Prot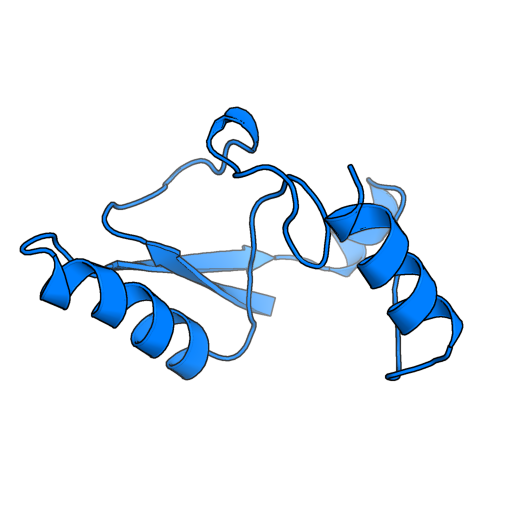ein AF-A0A350X0Z1-F1 (afdb_monomer)

Radius of gyration: 14.43 Å; Cα contacts (8 Å, |Δi|>4): 124; chains: 1; bounding box: 28×29×32 Å

Sequence (90 aa):
MLVFHGSYCEITTPDIKYSRNRLDFGPGFYLTPIEEQAINWGSRFKRLGKLGIVNEYEIDFEQVKEKYEVLIFDDYSPEWLEFIIKCRNG

Mean predicted aligned error: 3.22 Å

Foldseek 3Di:
DKKKAKDLDEDPDDDQVPADAQAQQGRDGDIDPDQVVSQVNLVVVVVVVGGIDMYMDDDDVVVVVVVDDDDDDPDPDPVSVVNSVVRNVD

pLDDT: mean 94.36, std 4.03, range [66.25, 98.31]

Solvent-accessible surface area (backbone atoms only — not comparable to full-atom values): 5331 Å² total; per-residue (Å²): 86,67,31,23,31,40,30,58,57,89,68,93,71,92,62,50,89,76,36,55,79,52,30,66,83,30,66,48,80,75,70,36,75,50,56,67,59,17,47,59,51,5,49,57,32,40,78,70,78,42,50,52,30,73,37,79,45,80,44,62,66,67,63,45,56,76,74,43,94,76,88,84,73,97,59,96,42,73,68,51,52,51,51,28,54,53,26,45,71,107

Secondary structure (DSSP, 8-state):
-EEEEEESS--SS--GGGPPSS-TT-SS---BS-HHHHHHHHHHHHTTTS--EEEEEE--HHHHHHHS-----SSS-HHHHHHHHHHHH-

Structure (mmCIF, N/CA/C/O backbone):
data_AF-A0A350X0Z1-F1
#
_entry.id   AF-A0A350X0Z1-F1
#
loop_
_atom_site.group_PDB
_atom_site.id
_atom_site.type_symbol
_atom_site.label_atom_id
_atom_site.label_alt_id
_atom_site.label_comp_id
_atom_site.label_asym_id
_atom_site.label_entity_id
_atom_site.label_seq_id
_atom_site.pdbx_PDB_ins_code
_atom_site.Cartn_x
_atom_site.Cartn_y
_atom_site.Cartn_z
_atom_site.occupancy
_atom_site.B_iso_or_equiv
_atom_site.auth_seq_id
_atom_site.auth_comp_id
_atom_site.auth_asym_id
_atom_site.auth_atom_id
_atom_site.pdbx_PDB_model_num
ATOM 1 N N . MET A 1 1 ? 6.973 -11.227 1.027 1.00 93.50 1 MET A N 1
ATOM 2 C CA . MET A 1 1 ? 7.303 -9.898 1.594 1.00 93.50 1 MET A CA 1
ATOM 3 C C . MET A 1 1 ? 6.110 -9.403 2.388 1.00 93.50 1 MET A C 1
ATOM 5 O O . MET A 1 1 ? 5.002 -9.456 1.866 1.00 93.50 1 MET A O 1
ATOM 9 N N . LEU A 1 2 ? 6.330 -8.938 3.620 1.00 97.12 2 LEU A N 1
ATOM 10 C CA . LEU A 1 2 ? 5.282 -8.334 4.445 1.00 97.12 2 LEU A CA 1
ATOM 11 C C . LEU A 1 2 ? 5.048 -6.880 4.013 1.00 97.12 2 LEU A C 1
ATOM 13 O O . LEU A 1 2 ? 6.006 -6.126 3.830 1.00 97.12 2 LEU A O 1
ATOM 17 N N . VAL A 1 3 ? 3.787 -6.504 3.824 1.00 97.69 3 VAL A N 1
ATOM 18 C CA . VAL A 1 3 ? 3.372 -5.158 3.421 1.00 97.69 3 VAL A CA 1
ATOM 19 C C . VAL A 1 3 ? 2.140 -4.710 4.194 1.00 97.69 3 VAL A C 1
ATOM 21 O O . VAL A 1 3 ? 1.340 -5.519 4.660 1.00 97.69 3 VAL A O 1
ATOM 24 N N . PHE A 1 4 ? 1.978 -3.396 4.295 1.00 98.31 4 PHE A N 1
ATOM 25 C CA . PHE A 1 4 ? 1.053 -2.762 5.217 1.00 98.31 4 PHE A CA 1
ATOM 26 C C . PHE A 1 4 ? 0.124 -1.770 4.517 1.00 98.31 4 PHE A C 1
ATOM 28 O O . PHE A 1 4 ? 0.521 -1.071 3.581 1.00 98.31 4 PHE A O 1
ATOM 35 N N . HIS A 1 5 ? -1.104 -1.657 5.024 1.00 97.44 5 HIS A N 1
ATOM 36 C CA . HIS A 1 5 ? -2.082 -0.649 4.619 1.00 97.44 5 HIS A CA 1
ATOM 37 C C . HIS A 1 5 ? -2.763 -0.007 5.832 1.00 97.44 5 HIS A C 1
ATOM 39 O O . HIS A 1 5 ? -3.448 -0.676 6.607 1.00 97.44 5 HIS A O 1
ATOM 45 N N . GLY A 1 6 ? -2.643 1.314 5.967 1.00 97.06 6 GLY A N 1
ATOM 46 C CA . GLY A 1 6 ? -3.387 2.071 6.973 1.00 97.06 6 GLY A CA 1
ATOM 47 C C . GLY A 1 6 ? -4.830 2.337 6.534 1.00 97.06 6 GLY A C 1
ATOM 48 O O . GLY A 1 6 ? -5.058 2.913 5.473 1.00 97.06 6 GLY A O 1
ATOM 49 N N . SER A 1 7 ? -5.807 2.002 7.371 1.00 95.94 7 SER A N 1
ATOM 50 C CA . SER A 1 7 ? -7.233 2.247 7.121 1.00 95.94 7 SER A CA 1
ATOM 51 C C . SER A 1 7 ? -7.968 2.626 8.411 1.00 95.94 7 SER A C 1
ATOM 53 O O . SER A 1 7 ? -7.387 2.663 9.497 1.00 95.94 7 SER A O 1
ATOM 55 N N . TYR A 1 8 ? -9.258 2.935 8.295 1.00 95.62 8 TYR A N 1
ATOM 56 C CA . TYR A 1 8 ? -10.164 3.051 9.436 1.00 95.62 8 TYR A CA 1
ATOM 57 C C . TYR A 1 8 ? -10.897 1.747 9.771 1.00 95.62 8 TYR A C 1
ATOM 59 O O . TYR A 1 8 ? -11.622 1.697 10.764 1.00 95.62 8 TYR A O 1
ATOM 67 N N . CYS A 1 9 ? -10.745 0.717 8.940 1.00 95.50 9 CYS A N 1
ATOM 68 C CA . CYS A 1 9 ? -11.345 -0.596 9.126 1.00 95.50 9 CYS A CA 1
ATOM 69 C C . CYS A 1 9 ? -10.344 -1.704 8.782 1.00 95.50 9 CYS A C 1
ATOM 71 O O . CYS A 1 9 ? -9.347 -1.471 8.091 1.00 95.50 9 CYS A O 1
ATOM 73 N N . GLU A 1 10 ? -10.635 -2.905 9.270 1.00 96.50 10 GLU A N 1
ATOM 74 C CA . GLU A 1 10 ? -10.001 -4.126 8.791 1.00 96.50 10 GLU A CA 1
ATOM 75 C C . GLU A 1 10 ? -10.444 -4.395 7.346 1.00 96.50 10 GLU A C 1
ATOM 77 O O . GLU A 1 10 ? -11.589 -4.128 6.969 1.00 96.50 10 GLU A O 1
ATOM 82 N N . ILE A 1 11 ? -9.516 -4.873 6.526 1.00 96.94 11 ILE A N 1
ATOM 83 C CA . ILE A 1 11 ? -9.710 -5.184 5.116 1.00 96.94 11 ILE A CA 1
ATOM 84 C C . ILE A 1 11 ? -9.149 -6.586 4.900 1.00 96.94 11 ILE A C 1
ATOM 86 O O . ILE A 1 11 ? -7.951 -6.780 4.755 1.00 96.94 11 ILE A O 1
ATOM 90 N N . THR A 1 12 ? -10.026 -7.583 4.884 1.00 95.56 12 THR A N 1
ATOM 91 C CA . THR A 1 12 ? -9.635 -8.979 4.632 1.00 95.56 12 THR A CA 1
ATOM 92 C C . THR A 1 12 ? -9.477 -9.272 3.142 1.00 95.56 12 THR A C 1
ATOM 94 O O . THR A 1 12 ? -8.747 -10.177 2.747 1.00 95.56 12 THR A O 1
ATOM 97 N N . THR A 1 13 ? -10.166 -8.515 2.288 1.00 94.50 13 THR A N 1
ATOM 98 C CA . THR A 1 13 ? -10.101 -8.652 0.831 1.00 94.50 13 THR A CA 1
ATOM 99 C C . THR A 1 13 ? -10.041 -7.262 0.202 1.00 94.50 13 THR A C 1
ATOM 101 O O . THR A 1 13 ? -11.053 -6.555 0.197 1.00 94.50 13 THR A O 1
ATOM 104 N N . PRO A 1 14 ? -8.866 -6.838 -0.296 1.00 94.25 14 PRO A N 1
ATOM 105 C CA . PRO A 1 14 ? -8.719 -5.565 -0.988 1.00 94.25 14 PRO A CA 1
ATOM 106 C C . PRO A 1 14 ? -9.650 -5.451 -2.200 1.00 94.25 14 PRO A C 1
ATOM 108 O O . PRO A 1 14 ? -9.714 -6.353 -3.032 1.00 94.25 14 PRO A O 1
ATOM 111 N N . ASP A 1 15 ? -10.341 -4.318 -2.322 1.00 93.06 15 ASP A N 1
ATOM 112 C CA . ASP A 1 15 ? -11.227 -4.018 -3.449 1.00 93.06 15 ASP A CA 1
ATOM 113 C C . ASP A 1 15 ? -11.000 -2.575 -3.916 1.00 93.06 15 ASP A C 1
ATOM 115 O O . ASP A 1 15 ? -11.217 -1.606 -3.177 1.00 93.06 15 ASP A O 1
ATOM 119 N N . ILE A 1 16 ? -10.547 -2.432 -5.163 1.00 92.19 16 ILE A N 1
ATOM 120 C CA . ILE A 1 16 ? -10.177 -1.142 -5.750 1.00 92.19 16 ILE A CA 1
ATOM 121 C C . ILE A 1 16 ? -11.381 -0.235 -6.020 1.00 92.19 16 ILE A C 1
ATOM 123 O O . ILE A 1 16 ? -11.186 0.964 -6.218 1.00 92.19 16 ILE A O 1
ATOM 127 N N . LYS A 1 17 ? -12.624 -0.740 -5.966 1.00 92.81 17 LYS A N 1
ATOM 128 C CA . LYS A 1 17 ? -13.823 0.097 -6.156 1.00 92.81 17 LYS A CA 1
ATOM 129 C C . LYS A 1 17 ? -13.987 1.164 -5.070 1.00 92.81 17 LYS A C 1
ATOM 131 O O . LYS A 1 17 ? -14.689 2.148 -5.275 1.00 92.81 17 LYS A O 1
ATOM 136 N N . TYR A 1 18 ? -13.353 0.963 -3.911 1.00 90.88 18 TYR A N 1
ATOM 137 C CA . TYR A 1 18 ? -13.318 1.934 -2.814 1.00 90.88 18 TYR A CA 1
ATOM 138 C C . TYR A 1 18 ? -12.150 2.922 -2.927 1.00 90.88 18 TYR A C 1
ATOM 140 O O . TYR A 1 18 ? -11.986 3.788 -2.062 1.00 90.88 18 TYR A O 1
ATOM 148 N N . SER A 1 19 ? -11.319 2.792 -3.964 1.00 91.25 19 SER A N 1
ATOM 149 C CA . SER A 1 19 ? -10.216 3.710 -4.198 1.00 91.25 19 SER A CA 1
ATOM 150 C C . SER A 1 19 ? -10.721 5.083 -4.633 1.00 91.25 19 SER A C 1
ATOM 152 O O . SER A 1 19 ? -11.814 5.245 -5.176 1.00 91.25 19 SER A O 1
ATOM 154 N N . ARG A 1 20 ? -9.911 6.103 -4.362 1.00 87.00 20 ARG A N 1
ATOM 155 C CA . ARG A 1 20 ? -10.212 7.484 -4.743 1.00 87.00 20 ARG A CA 1
ATOM 156 C C . ARG A 1 20 ? -9.631 7.769 -6.122 1.00 87.00 20 ARG A C 1
ATOM 158 O O . ARG A 1 20 ? -8.593 7.231 -6.491 1.00 87.00 20 ARG A O 1
ATOM 165 N N . ASN A 1 21 ? -10.273 8.673 -6.851 1.00 85.88 21 ASN A N 1
ATOM 166 C CA . ASN A 1 21 ? -9.722 9.191 -8.100 1.00 85.88 21 ASN A CA 1
ATOM 167 C C . ASN A 1 21 ? -8.547 10.145 -7.827 1.00 85.88 21 ASN A C 1
ATOM 169 O O . ASN A 1 21 ? -8.459 10.725 -6.741 1.00 85.88 21 ASN A O 1
ATOM 173 N N . ARG A 1 22 ? -7.699 10.355 -8.845 1.00 85.25 22 ARG A N 1
ATOM 174 C CA . ARG A 1 22 ? -6.603 11.347 -8.851 1.00 85.25 22 ARG A CA 1
ATOM 175 C C . ARG A 1 22 ? -5.563 11.153 -7.738 1.00 85.25 22 ARG A C 1
ATOM 177 O O . ARG A 1 22 ? -5.074 12.120 -7.156 1.00 85.25 22 ARG A O 1
ATOM 184 N N . LEU A 1 23 ? -5.254 9.899 -7.415 1.00 90.88 23 LEU A N 1
ATOM 185 C CA . LEU A 1 23 ? -4.127 9.544 -6.551 1.00 90.88 23 LEU A CA 1
ATOM 186 C C . LEU A 1 23 ? -2.824 9.508 -7.360 1.00 90.88 23 LEU A C 1
ATOM 188 O O . LEU A 1 23 ? -2.855 9.417 -8.586 1.00 90.88 23 LEU A O 1
ATOM 192 N N . ASP A 1 24 ? -1.686 9.531 -6.665 1.00 91.56 24 ASP A N 1
ATOM 193 C CA . ASP A 1 24 ? -0.349 9.578 -7.279 1.00 91.56 24 ASP A CA 1
ATOM 194 C C . ASP A 1 24 ? -0.107 8.442 -8.277 1.00 91.56 24 ASP A C 1
ATOM 196 O O . ASP A 1 24 ? 0.537 8.655 -9.292 1.00 91.56 24 ASP A O 1
ATOM 200 N N . PHE A 1 25 ? -0.691 7.270 -8.031 1.00 93.50 25 PHE A N 1
ATOM 201 C CA . PHE A 1 25 ? -0.590 6.096 -8.909 1.00 93.50 25 PHE A CA 1
ATOM 202 C C . PHE A 1 25 ? -1.965 5.626 -9.423 1.00 93.50 25 PHE A C 1
ATOM 204 O O . PHE A 1 25 ? -2.145 4.459 -9.749 1.00 93.50 25 PHE A O 1
ATOM 211 N N . GLY A 1 26 ? -2.950 6.531 -9.459 1.00 92.88 26 GLY A N 1
ATOM 212 C CA . GLY A 1 26 ? -4.309 6.252 -9.931 1.00 92.88 26 GLY A CA 1
ATOM 213 C C . GLY A 1 26 ? -5.175 5.444 -8.948 1.00 92.88 26 GLY A C 1
ATOM 214 O O . GLY A 1 26 ? -4.782 5.187 -7.814 1.00 92.88 26 GLY A O 1
ATOM 215 N N . PRO A 1 27 ? -6.408 5.071 -9.328 1.00 92.88 27 PRO A N 1
ATOM 216 C CA . PRO A 1 27 ? -7.253 4.228 -8.488 1.00 92.88 27 PRO A CA 1
ATOM 217 C C . PRO A 1 27 ? -6.614 2.850 -8.268 1.00 92.88 27 PRO A C 1
ATOM 219 O O . P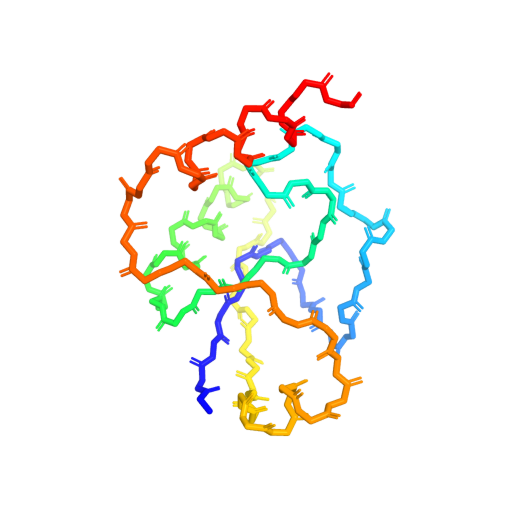RO A 1 27 ? -6.376 2.098 -9.207 1.00 92.88 27 PRO A O 1
ATOM 222 N N . GLY A 1 28 ? -6.364 2.506 -7.010 1.00 94.38 28 GLY A N 1
ATOM 223 C CA . GLY A 1 28 ? -5.753 1.238 -6.625 1.00 94.38 28 GLY A CA 1
ATOM 224 C C . GLY A 1 28 ? -5.786 0.987 -5.121 1.00 94.38 28 GLY A C 1
ATOM 225 O O . GLY A 1 28 ? -6.280 1.814 -4.343 1.00 94.38 28 GLY A O 1
ATOM 226 N N . PHE A 1 29 ? -5.258 -0.166 -4.714 1.00 95.38 29 PHE A N 1
ATOM 227 C CA . PHE A 1 29 ? -5.033 -0.507 -3.314 1.00 95.38 29 PHE A CA 1
ATOM 228 C C . PHE A 1 29 ? -3.556 -0.311 -2.971 1.00 95.38 29 PHE A C 1
ATOM 230 O O . PHE A 1 29 ? -2.683 -0.919 -3.581 1.00 95.38 29 PHE A O 1
ATOM 237 N N . TYR A 1 30 ? -3.284 0.577 -2.018 1.00 95.38 30 TYR A N 1
ATOM 238 C CA . TYR A 1 30 ? -1.938 1.073 -1.747 1.00 95.38 30 TYR A CA 1
ATOM 239 C C . TYR A 1 30 ? -1.317 0.336 -0.572 1.00 95.38 30 TYR A C 1
ATOM 241 O O . TYR A 1 30 ? -1.884 0.320 0.522 1.00 95.38 30 TYR A O 1
ATOM 249 N N . LEU A 1 31 ? -0.133 -0.214 -0.808 1.00 96.00 31 LEU A N 1
ATOM 250 C CA . LEU A 1 31 ? 0.642 -0.992 0.145 1.00 96.00 31 LEU A CA 1
ATOM 251 C C 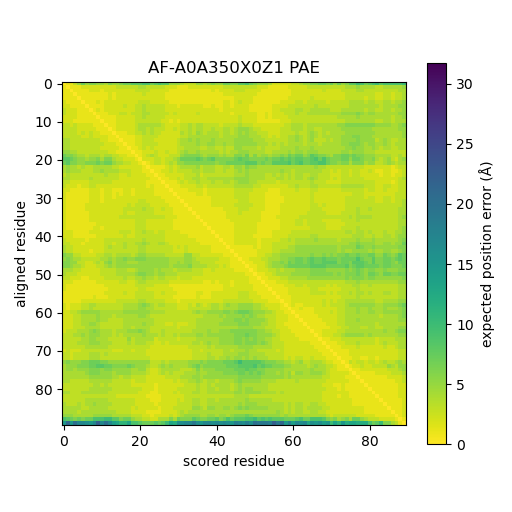. LEU A 1 31 ? 2.020 -0.357 0.321 1.00 96.00 31 LEU A C 1
ATOM 253 O O . LEU A 1 31 ? 2.544 0.274 -0.594 1.00 96.00 31 LEU A O 1
ATOM 257 N N . THR A 1 32 ? 2.611 -0.539 1.495 1.00 96.81 32 THR A N 1
ATOM 258 C CA . THR A 1 32 ? 3.986 -0.117 1.780 1.00 96.81 32 THR A CA 1
ATOM 259 C C . THR A 1 32 ? 4.711 -1.205 2.568 1.00 96.81 32 THR A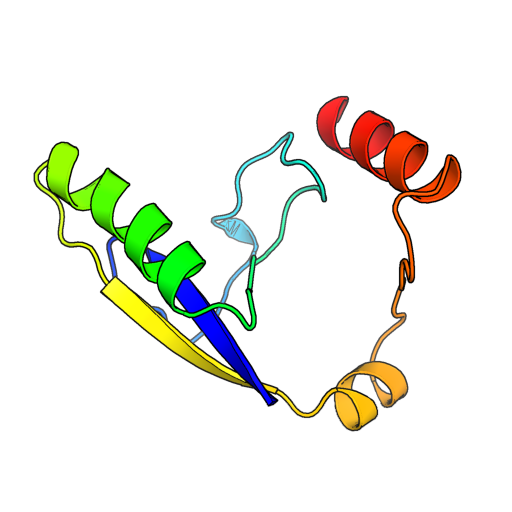 C 1
ATOM 261 O O . THR A 1 32 ? 4.096 -1.805 3.447 1.00 96.81 32 THR A O 1
ATOM 264 N N . PRO A 1 33 ? 6.000 -1.482 2.306 1.00 96.69 33 PRO A N 1
ATOM 265 C CA . PRO A 1 33 ? 6.799 -2.351 3.170 1.00 96.69 33 PRO A CA 1
ATOM 266 C C . PRO A 1 33 ? 7.211 -1.655 4.483 1.00 96.69 33 PRO A C 1
ATOM 268 O O . PRO A 1 33 ? 7.786 -2.291 5.360 1.00 96.69 33 PRO A O 1
ATOM 271 N N . ILE A 1 34 ? 6.941 -0.351 4.632 1.00 97.81 34 ILE A N 1
ATOM 272 C CA . ILE A 1 34 ? 7.321 0.449 5.801 1.00 97.81 34 ILE A CA 1
ATOM 273 C C . ILE A 1 34 ? 6.112 0.573 6.733 1.00 97.81 34 ILE A C 1
ATOM 275 O O . ILE A 1 34 ? 5.243 1.422 6.530 1.00 97.81 34 ILE A O 1
ATOM 279 N N . GLU A 1 35 ? 6.070 -0.245 7.782 1.00 97.81 35 GLU A N 1
ATOM 280 C CA . GLU A 1 35 ? 4.967 -0.278 8.755 1.00 97.81 35 GLU A CA 1
ATOM 281 C C . GLU A 1 35 ? 4.644 1.111 9.332 1.00 97.81 35 GLU A C 1
ATOM 283 O O . GLU A 1 35 ? 3.481 1.517 9.394 1.00 97.81 35 GLU A O 1
ATOM 288 N N . GLU A 1 36 ? 5.670 1.901 9.665 1.00 98.12 36 GLU A N 1
ATOM 289 C CA . GLU A 1 36 ? 5.502 3.250 10.214 1.00 98.12 36 GLU A CA 1
ATOM 290 C C . GLU A 1 36 ? 4.698 4.169 9.276 1.00 98.12 36 GLU A C 1
ATOM 292 O O . GLU A 1 36 ? 3.883 4.974 9.731 1.00 98.12 36 GLU A O 1
ATOM 297 N N . GLN A 1 37 ? 4.851 4.027 7.954 1.00 97.62 37 GLN A N 1
ATOM 298 C CA . GLN A 1 37 ? 4.051 4.791 6.995 1.00 97.62 37 GLN A CA 1
ATOM 299 C C . GLN A 1 37 ? 2.570 4.404 7.073 1.00 97.62 37 GLN A C 1
ATOM 301 O O . GLN A 1 37 ? 1.706 5.286 7.060 1.00 97.62 37 GLN A O 1
ATOM 306 N N . ALA A 1 38 ? 2.264 3.111 7.207 1.00 97.62 38 ALA A N 1
ATOM 307 C CA . ALA A 1 38 ? 0.896 2.632 7.373 1.00 97.62 38 ALA A CA 1
ATOM 308 C C . ALA A 1 38 ? 0.294 3.071 8.719 1.00 97.62 38 ALA A C 1
ATOM 310 O O . ALA A 1 38 ? -0.854 3.521 8.745 1.00 97.62 38 ALA A O 1
ATOM 311 N N . ILE A 1 39 ? 1.069 3.043 9.811 1.00 97.25 39 ILE A N 1
ATOM 312 C CA . ILE A 1 39 ? 0.665 3.567 11.128 1.00 97.25 39 ILE A CA 1
ATOM 313 C C . ILE A 1 39 ? 0.348 5.061 11.032 1.00 97.25 39 ILE A C 1
ATOM 315 O O . ILE A 1 39 ? -0.731 5.510 11.437 1.00 97.25 39 ILE A O 1
ATOM 319 N N . ASN A 1 40 ? 1.262 5.843 10.455 1.00 96.56 40 ASN A N 1
ATOM 320 C CA . ASN A 1 40 ? 1.098 7.281 10.274 1.00 96.56 40 ASN A CA 1
ATOM 321 C C . ASN A 1 40 ? -0.128 7.600 9.417 1.00 96.56 40 ASN A C 1
ATOM 323 O O . ASN A 1 40 ? -0.861 8.552 9.710 1.00 96.56 40 ASN A O 1
ATOM 327 N N . TRP A 1 41 ? -0.409 6.783 8.402 1.00 95.12 41 TRP A N 1
ATOM 328 C CA . TRP A 1 41 ? -1.620 6.902 7.602 1.00 95.12 41 TRP A CA 1
ATOM 329 C C . TRP A 1 41 ? -2.887 6.551 8.395 1.00 95.12 41 TRP A C 1
ATOM 331 O O . TRP A 1 41 ? -3.833 7.341 8.421 1.00 95.12 41 TRP A O 1
ATOM 341 N N . GLY A 1 42 ? -2.882 5.431 9.122 1.00 95.12 42 GLY A N 1
ATOM 342 C CA . GLY A 1 42 ? -3.969 5.003 10.005 1.00 95.12 42 GLY A CA 1
ATOM 343 C C . GLY A 1 42 ? -4.307 6.043 11.082 1.00 95.12 42 GLY A C 1
ATOM 344 O O . GLY A 1 42 ? -5.477 6.301 11.372 1.00 95.12 42 GLY A O 1
ATOM 345 N N . SER A 1 43 ? -3.295 6.734 11.622 1.00 94.81 43 SER A N 1
ATOM 346 C CA . SER A 1 43 ? -3.460 7.803 12.621 1.00 94.81 43 SER A CA 1
ATOM 347 C C . SER A 1 43 ? -4.347 8.960 12.140 1.00 94.81 43 SER A C 1
ATOM 349 O O . SER A 1 43 ? -4.991 9.636 12.947 1.00 94.81 43 SER A O 1
ATOM 351 N N . ARG A 1 44 ? -4.423 9.187 10.819 1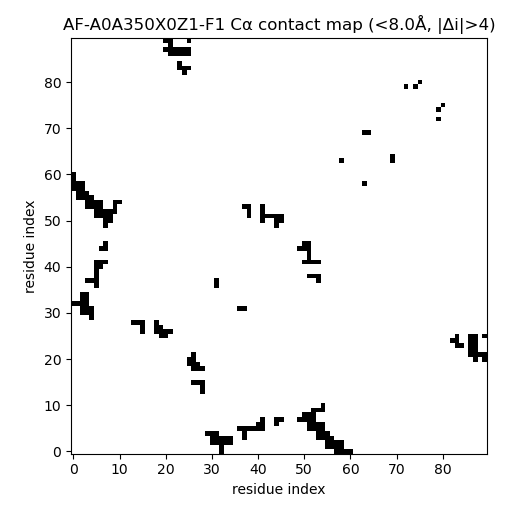.00 93.94 44 ARG A N 1
ATOM 352 C CA . ARG A 1 44 ? -5.253 10.246 10.229 1.00 93.94 44 ARG A CA 1
ATOM 353 C C . ARG A 1 44 ? -6.735 10.002 10.494 1.00 93.94 44 ARG A C 1
ATOM 355 O O . ARG A 1 44 ? -7.470 10.958 10.714 1.00 93.94 44 ARG A O 1
ATOM 362 N N . PHE A 1 45 ? -7.154 8.741 10.538 1.00 94.19 45 PHE A N 1
ATOM 363 C CA . PHE A 1 45 ? -8.534 8.359 10.824 1.00 94.19 45 PHE A CA 1
ATOM 364 C C . PHE A 1 45 ? -8.894 8.525 12.304 1.00 94.19 45 PHE A C 1
ATOM 366 O O . PHE A 1 45 ? -10.006 8.958 12.602 1.00 94.19 45 PHE A O 1
ATOM 373 N N . LYS A 1 46 ? -7.932 8.328 13.220 1.00 90.94 46 LYS A N 1
ATOM 374 C CA . LYS A 1 46 ? -8.109 8.627 14.655 1.00 90.94 46 LYS A CA 1
ATOM 375 C C . LYS A 1 46 ? -8.472 10.091 14.898 1.00 90.94 46 LYS A C 1
ATOM 377 O O . LYS A 1 46 ? -9.373 10.380 15.677 1.00 90.94 46 LYS A O 1
ATOM 382 N N . ARG A 1 47 ? -7.844 11.019 14.163 1.00 90.38 47 ARG A N 1
ATOM 383 C CA . ARG A 1 47 ? -8.173 12.460 14.228 1.00 90.38 47 ARG A CA 1
ATOM 384 C C . ARG A 1 47 ? -9.583 12.794 13.734 1.00 90.38 47 ARG A C 1
ATOM 386 O O . ARG A 1 47 ? -10.094 13.859 14.051 1.00 90.38 47 ARG A O 1
ATOM 393 N N . LEU A 1 48 ? -10.204 11.892 12.977 1.00 93.00 48 LEU A N 1
ATOM 394 C CA . LEU A 1 48 ? -11.583 12.003 12.498 1.00 93.00 48 LEU A CA 1
ATOM 395 C C . LEU A 1 48 ? -12.575 11.234 13.391 1.00 93.00 48 LEU A C 1
ATOM 397 O O . LEU A 1 48 ? -13.703 10.991 12.970 1.00 93.00 48 LEU A O 1
ATOM 401 N N . GL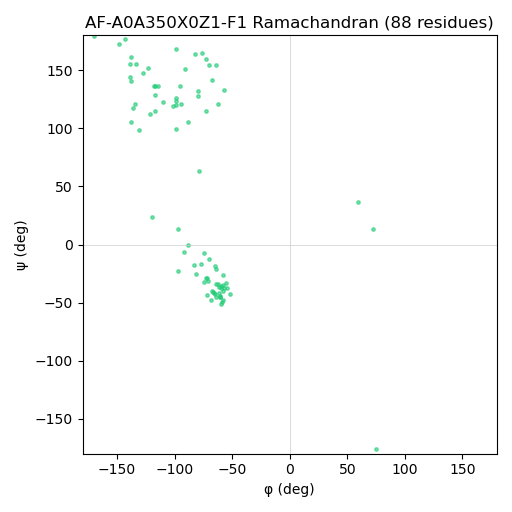Y A 1 49 ? -12.158 10.802 14.588 1.00 94.75 49 GLY A N 1
ATOM 402 C CA . GLY A 1 49 ? -12.990 10.023 15.511 1.00 94.75 49 GLY A CA 1
ATOM 403 C C . GLY A 1 49 ? -13.237 8.577 15.069 1.00 94.75 49 GLY A C 1
ATOM 404 O O . GLY A 1 49 ? -14.118 7.916 15.610 1.00 94.75 49 GLY A O 1
ATOM 405 N N . LYS A 1 50 ? -12.486 8.078 14.081 1.00 95.94 50 LYS A N 1
ATOM 406 C CA . LYS A 1 50 ? -12.562 6.689 13.616 1.00 95.94 50 LYS A CA 1
ATOM 407 C C . LYS A 1 50 ? -11.446 5.847 14.231 1.00 95.94 50 LYS A C 1
ATOM 409 O O . LYS A 1 50 ? -10.481 6.372 14.784 1.00 95.94 50 LYS A O 1
ATOM 414 N N . LEU A 1 51 ? -11.541 4.529 14.086 1.00 95.62 51 LEU A N 1
ATOM 415 C CA . LEU A 1 51 ? -10.399 3.659 14.356 1.00 95.62 51 LEU A CA 1
ATOM 416 C C . LEU A 1 51 ? -9.268 3.962 13.364 1.00 95.62 51 LEU A C 1
ATOM 418 O O . LEU A 1 51 ? -9.501 4.476 12.272 1.00 95.62 51 LEU A O 1
ATOM 422 N N . GLY A 1 52 ? -8.037 3.668 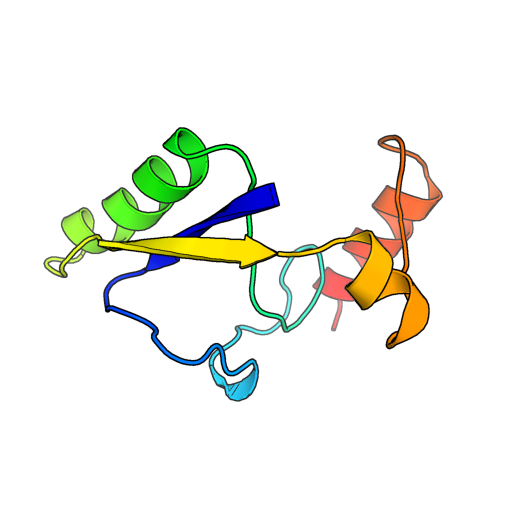13.767 1.00 96.00 52 GLY A N 1
ATOM 423 C CA . GLY A 1 52 ? -6.884 3.621 12.874 1.00 96.00 52 GLY A CA 1
ATOM 424 C C . GLY A 1 52 ? -6.303 2.223 12.966 1.00 96.00 52 GLY A C 1
ATOM 425 O O . GLY A 1 52 ? -5.826 1.854 14.038 1.00 96.00 52 GLY A O 1
ATOM 426 N N . ILE A 1 53 ? -6.404 1.469 11.878 1.00 96.75 53 ILE A N 1
ATOM 427 C CA . ILE A 1 53 ? -6.029 0.058 11.779 1.00 96.75 53 ILE A CA 1
ATOM 428 C C . ILE A 1 53 ? -4.913 -0.066 10.747 1.00 96.75 53 ILE A C 1
ATOM 430 O O . ILE A 1 53 ? -4.974 0.553 9.682 1.00 96.75 53 ILE A O 1
ATOM 434 N N . VAL A 1 54 ? -3.897 -0.857 11.076 1.00 97.81 54 VAL A N 1
ATOM 435 C CA . VAL A 1 54 ? -2.866 -1.290 10.134 1.00 97.81 54 VAL A CA 1
ATOM 436 C C . VAL A 1 54 ? -3.245 -2.694 9.689 1.00 97.81 54 VAL A C 1
ATOM 438 O O . VAL A 1 54 ? -3.413 -3.579 10.518 1.00 97.81 54 VAL A O 1
ATOM 441 N N . ASN A 1 55 ? -3.457 -2.859 8.389 1.00 98.12 55 ASN A N 1
ATOM 442 C CA . ASN A 1 55 ? -3.725 -4.149 7.768 1.00 98.12 55 ASN A CA 1
ATOM 443 C C . ASN A 1 55 ? -2.410 -4.710 7.243 1.00 98.12 55 ASN A C 1
ATOM 445 O O . ASN A 1 55 ? -1.650 -3.971 6.613 1.00 98.12 55 ASN A O 1
ATOM 449 N N . GLU A 1 56 ? -2.183 -5.995 7.471 1.00 98.12 56 GLU A N 1
ATOM 450 C CA . GLU A 1 56 ? -0.953 -6.700 7.125 1.00 98.12 56 GLU A CA 1
ATOM 451 C C . GLU A 1 56 ? -1.241 -7.755 6.063 1.00 98.12 56 GLU A C 1
ATOM 453 O O . GLU A 1 56 ? -2.235 -8.476 6.147 1.00 98.12 56 GLU A O 1
ATOM 458 N N . TYR A 1 57 ? -0.367 -7.844 5.064 1.00 97.19 57 TYR A N 1
ATOM 459 C CA . TYR A 1 57 ? -0.477 -8.826 3.994 1.00 97.19 57 TYR A CA 1
ATOM 460 C C . TYR A 1 57 ? 0.890 -9.395 3.661 1.00 97.19 57 TYR A C 1
ATOM 462 O O . TYR A 1 57 ? 1.892 -8.678 3.635 1.00 97.19 57 TYR A O 1
ATOM 470 N N . GLU A 1 58 ? 0.915 -10.676 3.322 1.00 96.56 58 GLU A N 1
ATOM 471 C CA . GLU A 1 58 ? 2.083 -11.308 2.735 1.00 96.56 58 GLU A CA 1
ATOM 472 C C . GLU A 1 58 ? 1.920 -11.380 1.215 1.00 96.56 58 GLU A C 1
ATOM 474 O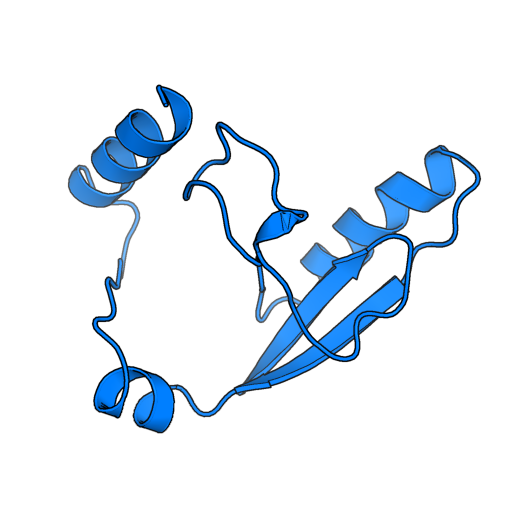 O . GLU A 1 58 ? 0.938 -11.916 0.703 1.00 96.56 58 GLU A O 1
ATOM 479 N N . ILE A 1 59 ? 2.885 -10.814 0.489 1.00 93.75 59 ILE A N 1
ATOM 480 C CA . ILE A 1 59 ? 2.930 -10.835 -0.974 1.00 93.75 59 ILE A CA 1
ATOM 481 C C . ILE A 1 59 ? 4.169 -11.580 -1.450 1.00 93.75 59 ILE A C 1
ATOM 483 O O . ILE A 1 59 ? 5.295 -11.245 -1.072 1.00 93.75 59 ILE A O 1
ATOM 487 N N . ASP A 1 60 ? 3.963 -12.544 -2.339 1.00 95.50 60 ASP A N 1
ATOM 488 C CA . ASP A 1 60 ? 5.017 -13.123 -3.165 1.00 95.50 60 ASP A CA 1
ATOM 489 C C . ASP A 1 60 ? 5.158 -12.294 -4.449 1.00 95.50 60 ASP A C 1
ATOM 491 O O . ASP A 1 60 ? 4.304 -12.332 -5.335 1.00 95.50 60 ASP A O 1
ATOM 495 N N . PHE A 1 61 ? 6.221 -11.494 -4.522 1.00 90.50 61 PHE A N 1
ATOM 496 C CA . PHE A 1 61 ? 6.419 -10.563 -5.629 1.00 90.50 61 PHE A CA 1
ATOM 497 C C . PHE A 1 61 ? 6.796 -11.267 -6.938 1.00 90.50 61 PHE A C 1
ATOM 499 O O . PHE A 1 61 ? 6.445 -10.778 -8.009 1.00 90.50 61 PHE A O 1
ATOM 506 N N . GLU A 1 62 ? 7.448 -12.429 -6.868 1.00 94.06 62 GLU A N 1
ATOM 507 C CA . GLU A 1 62 ? 7.784 -13.204 -8.066 1.00 94.06 62 GLU A CA 1
ATOM 508 C C . GLU A 1 62 ? 6.521 -13.826 -8.654 1.00 94.06 62 GLU A C 1
ATOM 510 O O . GLU A 1 62 ? 6.247 -13.668 -9.844 1.00 94.06 62 GLU A O 1
ATOM 515 N N . GLN A 1 63 ? 5.655 -14.380 -7.802 1.00 95.69 63 GLN A N 1
ATOM 516 C CA . GLN A 1 63 ? 4.348 -14.856 -8.247 1.00 95.69 63 GLN A CA 1
ATOM 517 C C . GLN A 1 63 ? 3.489 -13.734 -8.863 1.00 95.69 63 GLN A C 1
ATOM 519 O O . GLN A 1 63 ? 2.732 -13.977 -9.805 1.00 95.69 63 GLN A O 1
ATOM 524 N N . VAL A 1 64 ? 3.571 -12.504 -8.345 1.00 93.75 64 VAL A N 1
ATOM 525 C CA . VAL A 1 64 ? 2.855 -11.354 -8.925 1.00 93.75 64 VAL A CA 1
ATOM 526 C C . VAL A 1 64 ? 3.362 -11.044 -10.334 1.00 93.75 64 VAL A C 1
ATOM 528 O O . VAL A 1 64 ? 2.539 -10.878 -11.233 1.00 93.75 64 VAL A O 1
ATOM 531 N N . LYS A 1 65 ? 4.683 -11.021 -10.551 1.00 94.50 65 LYS A N 1
ATOM 532 C CA . LYS A 1 65 ? 5.281 -10.787 -11.878 1.00 94.50 65 LYS A CA 1
ATOM 533 C C . LYS A 1 65 ? 4.908 -11.855 -12.903 1.00 94.50 65 LYS A C 1
ATOM 535 O O . LYS A 1 65 ? 4.762 -11.539 -14.076 1.00 94.50 65 LYS A O 1
ATOM 540 N N . GLU A 1 66 ? 4.749 -13.106 -12.476 1.00 96.62 66 GLU A N 1
ATOM 541 C CA . GLU A 1 66 ? 4.328 -14.197 -13.365 1.00 96.62 66 GLU A CA 1
ATOM 542 C C . GLU A 1 66 ? 2.858 -14.078 -13.795 1.00 96.62 66 GLU A C 1
ATOM 544 O O . GLU A 1 66 ? 2.490 -14.514 -14.885 1.00 96.62 66 GLU A O 1
ATOM 549 N N . LYS A 1 67 ? 2.003 -13.520 -12.930 1.00 96.69 67 LYS A N 1
ATOM 550 C CA . LYS A 1 67 ? 0.545 -13.488 -13.125 1.00 96.69 67 LYS A CA 1
ATOM 551 C C . LYS A 1 67 ? 0.018 -12.189 -13.727 1.00 96.69 67 LYS A C 1
ATOM 553 O O . LYS A 1 67 ? -1.086 -12.196 -14.271 1.00 96.69 67 LYS A O 1
ATOM 558 N N . TYR A 1 68 ? 0.749 -11.087 -13.593 1.00 95.62 68 TYR A N 1
ATOM 559 C CA . TYR A 1 68 ? 0.275 -9.753 -13.949 1.00 95.62 68 TYR A CA 1
ATOM 560 C C . TYR A 1 68 ? 1.309 -8.984 -14.764 1.00 95.62 68 TYR A C 1
ATOM 562 O O . TYR A 1 68 ? 2.511 -9.207 -14.650 1.00 95.62 68 TYR A O 1
ATOM 570 N N . GLU A 1 69 ? 0.837 -8.015 -15.546 1.00 96.12 69 GLU A N 1
ATOM 571 C CA . GLU A 1 69 ? 1.709 -6.997 -16.123 1.00 96.12 69 GLU A CA 1
ATOM 572 C C . GLU A 1 69 ? 2.137 -6.029 -15.016 1.00 96.12 69 GLU A C 1
ATOM 574 O O . GLU A 1 69 ? 1.308 -5.335 -14.421 1.00 96.12 69 GLU A O 1
ATOM 579 N N . VAL A 1 70 ? 3.434 -6.011 -14.708 1.00 94.81 70 VAL A N 1
ATOM 580 C CA . VAL A 1 70 ? 3.986 -5.211 -13.611 1.00 94.81 70 VAL A CA 1
ATOM 581 C C . VAL A 1 70 ? 4.819 -4.066 -14.172 1.00 94.81 70 VAL A C 1
ATOM 583 O O . VAL A 1 70 ? 5.798 -4.286 -14.882 1.00 94.81 70 VAL A O 1
ATOM 586 N N . LEU A 1 71 ? 4.452 -2.840 -13.798 1.00 94.44 71 LEU A N 1
ATOM 587 C CA . LEU A 1 71 ? 5.267 -1.648 -14.007 1.00 94.44 71 LEU A CA 1
ATOM 588 C C . LEU A 1 71 ? 6.094 -1.382 -12.746 1.00 94.44 71 LEU A C 1
ATOM 590 O O . LEU A 1 71 ? 5.535 -1.202 -11.663 1.00 94.44 71 LEU A O 1
ATOM 594 N N . ILE A 1 72 ? 7.417 -1.367 -12.891 1.00 94.06 72 ILE A N 1
ATOM 595 C CA . ILE A 1 72 ? 8.369 -1.135 -11.800 1.00 94.06 72 ILE A CA 1
ATOM 596 C C . ILE A 1 72 ? 9.148 0.142 -12.104 1.00 94.06 72 ILE A C 1
ATOM 598 O O . ILE A 1 72 ? 9.578 0.355 -13.234 1.00 94.06 72 ILE A O 1
ATOM 602 N N . PHE A 1 73 ? 9.322 0.973 -11.080 1.00 95.00 73 PHE A N 1
ATOM 603 C CA . PHE A 1 73 ? 10.201 2.135 -11.108 1.00 95.00 73 PHE A CA 1
ATOM 604 C C . PHE A 1 73 ? 11.296 1.923 -10.063 1.00 95.00 73 PHE A C 1
ATOM 606 O O . PHE A 1 73 ? 10.992 1.844 -8.871 1.00 95.00 73 PHE A O 1
ATOM 613 N N . ASP A 1 74 ? 12.545 1.799 -10.510 1.00 92.94 74 ASP A N 1
ATOM 614 C CA . ASP A 1 74 ? 13.697 1.547 -9.631 1.00 92.94 74 ASP A CA 1
ATOM 615 C C . ASP A 1 74 ? 14.243 2.835 -8.989 1.00 92.94 74 ASP A C 1
ATOM 617 O O . ASP A 1 74 ? 14.946 2.793 -7.977 1.00 92.94 74 ASP A O 1
ATOM 621 N N . ASP A 1 75 ? 13.896 3.991 -9.553 1.00 94.81 75 ASP A N 1
ATOM 622 C CA . ASP A 1 75 ? 14.307 5.313 -9.105 1.00 94.81 75 ASP A CA 1
ATOM 623 C C . ASP A 1 75 ? 13.233 6.383 -9.376 1.00 94.81 75 ASP A C 1
ATOM 625 O O . ASP A 1 75 ? 12.206 6.156 -10.021 1.00 94.81 75 ASP A O 1
ATOM 629 N N . TYR A 1 76 ? 13.467 7.588 -8.849 1.00 93.94 76 TYR A N 1
ATOM 630 C CA . TYR A 1 76 ? 12.629 8.763 -9.101 1.00 93.94 76 TYR A CA 1
ATOM 631 C C . TYR A 1 76 ? 12.949 9.380 -10.472 1.00 93.94 76 TYR A C 1
ATOM 633 O O . TYR A 1 76 ? 13.430 10.513 -10.561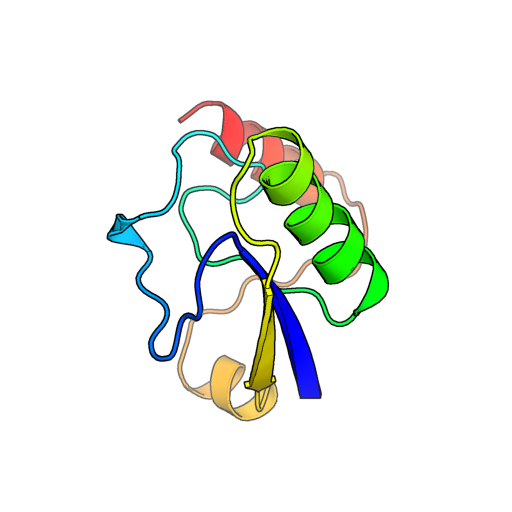 1.00 93.94 76 TYR A O 1
ATOM 641 N N . SER A 1 77 ? 12.715 8.616 -11.536 1.00 96.38 77 SER A N 1
ATOM 642 C CA . SER A 1 77 ? 13.010 8.999 -12.917 1.00 96.38 77 SER A CA 1
ATOM 643 C C . SER A 1 77 ? 11.998 9.994 -13.513 1.00 96.38 77 SER A C 1
ATOM 645 O O . SER A 1 77 ? 10.896 10.183 -12.978 1.00 96.38 77 SER A O 1
ATOM 647 N N . PRO A 1 78 ? 12.327 10.647 -14.647 1.00 96.56 78 PRO A N 1
ATOM 648 C CA . PRO A 1 78 ? 11.357 11.424 -15.418 1.00 96.56 78 PRO A CA 1
ATOM 649 C C . PRO A 1 78 ? 10.111 10.618 -15.804 1.00 96.56 78 PRO A C 1
ATOM 651 O O . PRO A 1 78 ? 9.007 11.154 -15.749 1.00 96.56 78 PRO A O 1
ATOM 654 N N . GLU A 1 79 ? 10.264 9.334 -16.129 1.00 95.81 79 GLU A N 1
ATOM 655 C CA . GLU A 1 79 ? 9.170 8.427 -16.481 1.00 95.81 79 GLU A CA 1
ATOM 656 C C . GLU A 1 79 ? 8.249 8.170 -15.282 1.00 95.81 79 GLU A C 1
ATOM 658 O O . GLU A 1 79 ? 7.024 8.185 -15.424 1.00 95.81 79 GLU A O 1
ATOM 663 N N . TRP A 1 80 ? 8.822 7.997 -14.085 1.00 96.81 80 TRP A N 1
ATOM 664 C CA . TRP A 1 80 ? 8.061 7.902 -12.836 1.00 96.81 80 TRP A CA 1
ATOM 665 C C . TRP A 1 80 ? 7.254 9.177 -12.574 1.00 96.81 80 TRP A C 1
ATOM 667 O O . TRP A 1 80 ? 6.063 9.123 -12.257 1.00 96.81 80 TRP A O 1
ATOM 677 N N . LEU A 1 81 ? 7.878 10.344 -12.756 1.00 96.19 81 LEU A N 1
ATOM 678 C CA . LEU A 1 81 ? 7.204 11.627 -12.574 1.00 96.19 81 LEU A CA 1
ATOM 679 C C . LEU A 1 81 ? 6.088 11.827 -13.609 1.00 96.19 81 LEU A C 1
ATOM 681 O O . LEU A 1 81 ? 4.993 12.270 -13.255 1.00 96.19 81 LEU A O 1
ATOM 685 N N . GLU A 1 82 ? 6.338 11.485 -14.872 1.00 96.00 82 GLU A N 1
ATOM 686 C CA . GLU A 1 82 ? 5.343 11.563 -15.941 1.00 96.00 82 GLU A CA 1
ATOM 687 C C . GLU A 1 82 ? 4.147 10.648 -15.650 1.00 96.00 82 GLU A C 1
ATOM 689 O O . GLU A 1 82 ? 2.997 11.069 -15.810 1.00 96.00 82 GLU A O 1
ATOM 694 N N . PHE A 1 83 ? 4.400 9.431 -15.161 1.00 95.12 83 PHE A N 1
ATOM 695 C CA . PHE A 1 83 ? 3.356 8.503 -14.737 1.00 95.12 83 PHE A CA 1
ATOM 696 C C . PHE A 1 83 ? 2.473 9.113 -13.643 1.00 95.12 83 PHE A C 1
ATOM 698 O O . PHE A 1 83 ? 1.249 9.140 -13.783 1.00 95.12 83 PHE A O 1
ATOM 705 N N . ILE A 1 84 ? 3.078 9.704 -12.607 1.00 94.94 84 ILE A N 1
ATOM 706 C CA . ILE A 1 84 ? 2.329 10.369 -11.531 1.00 94.94 84 ILE A CA 1
ATOM 707 C C . ILE A 1 84 ? 1.474 11.520 -12.058 1.00 94.94 84 ILE A C 1
ATOM 709 O O . ILE A 1 84 ? 0.310 11.666 -11.675 1.00 94.94 84 ILE A O 1
ATOM 713 N N . ILE A 1 85 ? 2.040 12.360 -12.926 1.00 94.50 85 ILE A N 1
ATOM 714 C CA . ILE A 1 85 ? 1.319 13.501 -13.499 1.00 94.50 85 ILE A CA 1
ATOM 715 C C . ILE A 1 85 ? 0.104 13.010 -14.293 1.00 94.50 85 ILE A C 1
ATOM 717 O O . ILE A 1 85 ? -0.990 13.551 -14.121 1.00 94.50 85 ILE A O 1
ATOM 721 N N . LYS A 1 86 ? 0.265 11.958 -15.105 1.00 93.44 86 LYS A N 1
ATOM 722 C CA . LYS A 1 86 ? -0.844 11.335 -15.842 1.00 93.44 86 LYS A CA 1
ATOM 723 C C . LYS A 1 86 ? -1.930 10.831 -14.890 1.00 93.44 86 LYS A C 1
ATOM 725 O O . LYS A 1 86 ? -3.087 11.204 -15.055 1.00 93.44 86 LYS A O 1
ATOM 730 N N . CYS A 1 87 ? -1.566 10.086 -13.846 1.00 93.31 87 CYS A N 1
ATOM 731 C CA . CYS A 1 87 ? -2.518 9.555 -12.866 1.00 93.31 87 CYS A CA 1
ATOM 732 C C . CYS A 1 87 ? -3.300 10.639 -12.104 1.00 93.31 87 CYS A C 1
ATOM 734 O O . CYS A 1 87 ? -4.488 10.471 -11.811 1.00 93.31 87 CYS A O 1
ATOM 736 N N . ARG A 1 88 ? -2.655 11.764 -11.778 1.00 91.44 88 ARG A N 1
ATOM 737 C CA . ARG A 1 88 ? -3.298 12.885 -11.074 1.00 91.44 88 ARG A CA 1
ATOM 738 C C . ARG A 1 88 ? -4.268 13.670 -11.958 1.00 91.44 88 ARG A C 1
ATOM 740 O O . ARG A 1 88 ? -5.236 14.227 -11.435 1.00 91.44 88 ARG A O 1
ATOM 747 N N . ASN A 1 89 ? -4.025 13.711 -13.268 1.00 85.50 89 ASN A N 1
ATOM 748 C CA . ASN A 1 89 ? -4.838 14.477 -14.212 1.00 85.50 89 ASN A CA 1
ATOM 749 C C . ASN A 1 89 ? -6.175 13.803 -14.568 1.00 85.50 89 ASN A C 1
ATOM 751 O O . ASN A 1 89 ? -7.095 14.515 -14.974 1.00 85.50 89 ASN A O 1
ATOM 755 N N . GLY A 1 90 ? -6.326 12.501 -14.292 1.00 66.25 90 GLY A N 1
ATOM 756 C CA . GLY A 1 90 ? -7.554 11.741 -14.544 1.00 66.25 90 GLY A CA 1
ATOM 757 C C . GLY A 1 90 ? -7.629 11.266 -15.980 1.00 66.25 90 GLY A C 1
ATOM 758 O O . GLY A 1 90 ? -8.300 11.956 -16.775 1.00 66.25 90 GLY A O 1
#